Protein AF-A0A3B8IW91-F1 (afdb_monomer_lite)

Foldseek 3Di:
DCPVCLVVVAQEAEAEAEDQPQDQQDDPVNVVVVVVCCVVCVVSNYHYPWYWRDYPNGIDIDVVLQVVVPDDNDPDDPSVVSSVVVVVVVVVVVVVVVVD

Structure (mmCIF, N/CA/C/O backbone):
data_AF-A0A3B8IW91-F1
#
_entry.id   AF-A0A3B8IW91-F1
#
loop_
_atom_site.group_PDB
_atom_site.id
_atom_site.type_symbol
_atom_site.label_atom_id
_atom_site.label_alt_id
_atom_site.label_comp_id
_atom_site.label_asym_id
_atom_site.label_entity_id
_atom_site.label_seq_id
_atom_site.pdbx_PDB_ins_code
_atom_site.Cartn_x
_atom_site.Cartn_y
_atom_site.Cartn_z
_atom_site.occupancy
_atom_site.B_iso_or_equiv
_atom_site.auth_seq_id
_atom_site.auth_comp_id
_atom_site.auth_asym_id
_atom_site.auth_atom_id
_atom_site.pdbx_PDB_model_num
ATOM 1 N N . MET A 1 1 ? -13.683 6.308 -1.704 1.00 85.38 1 MET A N 1
ATOM 2 C CA . MET A 1 1 ? -13.252 4.954 -1.290 1.00 85.38 1 MET A CA 1
ATOM 3 C C . MET A 1 1 ? -14.229 4.307 -0.307 1.00 85.38 1 MET A C 1
ATOM 5 O O . MET A 1 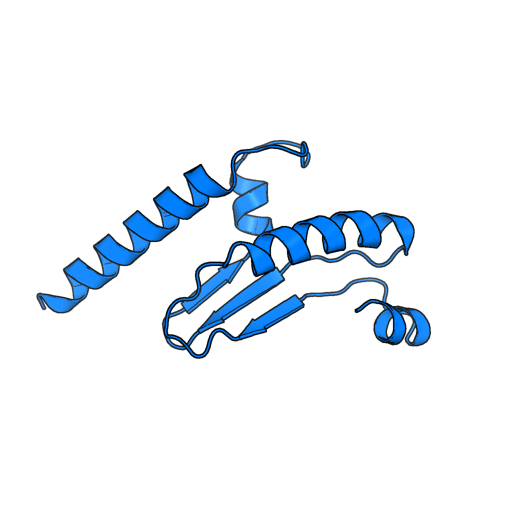1 ? -14.729 3.234 -0.603 1.00 85.38 1 MET A O 1
ATOM 9 N N . PHE A 1 2 ? -14.553 4.951 0.819 1.00 92.38 2 PHE A N 1
ATOM 10 C CA . PHE A 1 2 ? -15.289 4.307 1.920 1.00 92.38 2 PHE A CA 1
ATOM 11 C C . PHE A 1 2 ? -16.812 4.159 1.760 1.00 92.38 2 PHE A C 1
ATOM 13 O O . PHE A 1 2 ? -17.404 3.367 2.481 1.00 92.38 2 PHE A O 1
ATOM 20 N N . HIS A 1 3 ? -17.456 4.850 0.810 1.00 94.19 3 HIS A N 1
ATOM 21 C CA . HIS A 1 3 ? -18.919 4.805 0.658 1.00 94.19 3 HIS A CA 1
ATOM 22 C C . HIS A 1 3 ? -19.473 3.377 0.499 1.00 94.19 3 HIS A C 1
ATOM 24 O O . HIS A 1 3 ? -20.351 2.969 1.253 1.00 94.19 3 HIS A O 1
ATOM 30 N N . VAL A 1 4 ? -18.942 2.601 -0.453 1.00 94.94 4 VAL A N 1
ATOM 31 C CA . VAL A 1 4 ? -19.428 1.235 -0.714 1.00 94.94 4 VAL A CA 1
ATOM 32 C C . VAL A 1 4 ? -19.150 0.292 0.468 1.00 94.94 4 VAL A C 1
ATOM 34 O O . VAL A 1 4 ? -20.101 -0.354 0.907 1.00 94.94 4 VAL A O 1
ATOM 37 N N . PRO A 1 5 ? -17.923 0.220 1.031 1.00 94.00 5 PRO A N 1
ATOM 38 C CA . PRO A 1 5 ? -17.660 -0.556 2.245 1.00 94.00 5 PRO A CA 1
ATOM 39 C C . PRO A 1 5 ? -18.604 -0.214 3.403 1.00 94.00 5 PRO A C 1
ATOM 41 O O . PRO A 1 5 ? -19.148 -1.118 4.030 1.00 94.00 5 PRO A O 1
ATOM 44 N N . MET A 1 6 ? -18.862 1.076 3.634 1.00 93.50 6 MET A N 1
ATOM 45 C CA . MET A 1 6 ? -19.714 1.543 4.728 1.00 93.50 6 MET A CA 1
ATOM 46 C C . MET A 1 6 ? -21.173 1.117 4.541 1.00 93.50 6 MET A C 1
ATOM 48 O O . MET A 1 6 ? -21.767 0.532 5.441 1.00 93.50 6 MET A O 1
ATOM 52 N N . VAL A 1 7 ? -21.736 1.326 3.347 1.00 95.94 7 VAL A N 1
ATOM 53 C CA . VAL A 1 7 ? -23.117 0.918 3.026 1.00 95.94 7 VAL A CA 1
ATOM 54 C C . VAL A 1 7 ? -23.285 -0.606 3.057 1.00 95.94 7 VAL A C 1
ATOM 56 O O . VAL A 1 7 ? -24.373 -1.107 3.326 1.00 95.94 7 VAL A O 1
ATOM 59 N N . ARG A 1 8 ? -22.212 -1.363 2.802 1.00 96.31 8 ARG A N 1
ATOM 60 C CA . ARG A 1 8 ? -22.205 -2.833 2.868 1.00 96.31 8 ARG A CA 1
ATOM 61 C C . ARG A 1 8 ? -21.882 -3.387 4.260 1.00 96.31 8 ARG A C 1
ATOM 63 O O . ARG A 1 8 ? -21.827 -4.604 4.399 1.00 96.31 8 ARG A O 1
ATOM 70 N N . GLY A 1 9 ? -21.674 -2.535 5.267 1.00 94.75 9 GLY A N 1
ATOM 71 C CA . GLY A 1 9 ? -21.352 -2.965 6.630 1.00 94.75 9 GLY A CA 1
ATOM 72 C C . GLY A 1 9 ? -20.002 -3.679 6.745 1.00 94.75 9 GLY A C 1
ATOM 73 O O . GLY A 1 9 ? -19.843 -4.572 7.576 1.00 94.75 9 GLY A O 1
ATOM 74 N N . ALA A 1 10 ? -19.037 -3.340 5.887 1.00 95.69 10 ALA A N 1
ATOM 75 C CA . ALA A 1 10 ? -17.705 -3.923 5.946 1.00 95.69 10 ALA A CA 1
ATOM 76 C C . ALA A 1 10 ? -16.970 -3.444 7.206 1.00 95.69 10 ALA A C 1
ATOM 78 O O . ALA A 1 10 ? -16.857 -2.246 7.442 1.00 95.69 10 ALA A O 1
ATOM 79 N N . SER A 1 11 ? -16.428 -4.381 7.983 1.00 91.88 11 SER A N 1
ATOM 80 C CA . SER A 1 11 ? -15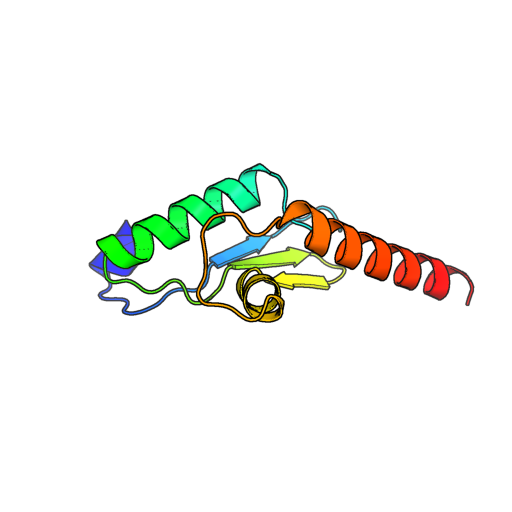.623 -4.069 9.171 1.00 91.88 11 SER A CA 1
ATOM 81 C C . SER A 1 11 ? -14.163 -3.765 8.842 1.00 91.88 11 SER A C 1
ATOM 83 O O . SER A 1 11 ? -13.490 -3.079 9.608 1.00 91.88 11 SER A O 1
ATOM 85 N N . LYS A 1 12 ? -13.656 -4.294 7.721 1.00 93.56 12 LYS A N 1
ATOM 86 C CA . LYS A 1 12 ? -12.266 -4.140 7.283 1.00 93.56 12 LYS A CA 1
ATOM 87 C C . LYS A 1 12 ? -12.153 -4.115 5.759 1.00 93.56 12 LYS A C 1
ATOM 89 O O . LYS A 1 12 ? -13.019 -4.649 5.064 1.00 93.56 12 LYS A O 1
ATOM 94 N N . GLY A 1 13 ? -11.066 -3.547 5.241 1.00 91.94 13 GLY A N 1
ATOM 95 C CA . GLY A 1 13 ? -10.766 -3.493 3.809 1.00 91.94 13 GLY A CA 1
ATOM 96 C C . GLY A 1 13 ? -9.286 -3.695 3.485 1.00 91.94 13 GLY A C 1
ATOM 97 O O . GLY A 1 13 ? -8.416 -3.454 4.315 1.00 91.94 13 GLY A O 1
ATOM 98 N N . ILE A 1 14 ? -9.004 -4.128 2.256 1.00 93.62 14 ILE A N 1
ATOM 99 C CA . ILE A 1 14 ? -7.658 -4.158 1.668 1.00 93.62 14 ILE A CA 1
ATOM 100 C C . ILE A 1 14 ? -7.723 -3.389 0.355 1.00 93.62 14 ILE A C 1
ATOM 102 O O . ILE A 1 14 ? -8.675 -3.546 -0.412 1.00 93.62 14 ILE A O 1
ATOM 106 N N . ILE A 1 15 ? -6.714 -2.566 0.099 1.00 94.50 15 ILE A N 1
ATOM 107 C CA . ILE A 1 15 ? -6.604 -1.794 -1.139 1.00 94.50 15 ILE A CA 1
ATOM 108 C C . ILE A 1 15 ? -5.601 -2.485 -2.046 1.00 94.50 15 ILE A C 1
ATOM 110 O O . ILE A 1 15 ? -4.549 -2.928 -1.591 1.00 94.50 15 ILE A O 1
ATOM 114 N N . ILE A 1 16 ? -5.917 -2.565 -3.334 1.00 95.25 16 ILE A N 1
ATOM 115 C CA . ILE A 1 16 ? -5.017 -3.109 -4.346 1.00 95.25 16 ILE A CA 1
ATOM 116 C C . ILE A 1 16 ? -4.962 -2.120 -5.507 1.00 95.25 16 ILE A C 1
ATOM 118 O O . ILE A 1 16 ? -5.988 -1.822 -6.117 1.00 95.25 16 ILE A O 1
ATOM 122 N N . HIS A 1 17 ? -3.766 -1.632 -5.817 1.00 94.31 17 HIS A N 1
ATOM 123 C CA . HIS A 1 17 ? -3.480 -0.780 -6.960 1.00 94.31 17 HIS A CA 1
ATOM 124 C C . HIS A 1 17 ? -2.591 -1.548 -7.941 1.00 94.31 17 HIS A C 1
ATOM 126 O O . HIS A 1 17 ? -1.505 -2.009 -7.607 1.00 94.31 17 HIS A O 1
ATOM 132 N N . ASN A 1 18 ? -3.058 -1.710 -9.173 1.00 94.69 18 ASN A N 1
ATOM 133 C CA . ASN A 1 18 ? -2.244 -2.254 -10.250 1.00 94.69 18 ASN A CA 1
ATOM 134 C C . ASN A 1 18 ? -1.344 -1.170 -10.864 1.00 94.69 18 ASN A C 1
ATOM 136 O O . ASN A 1 18 ? -1.853 -0.160 -11.343 1.00 94.69 18 ASN A O 1
ATOM 140 N N . HIS A 1 19 ? -0.036 -1.409 -10.911 1.00 93.44 19 HIS A N 1
ATOM 141 C CA . HIS A 1 19 ? 0.904 -0.706 -11.780 1.00 93.44 19 HIS A CA 1
ATOM 142 C C . HIS A 1 19 ? 1.134 -1.575 -13.030 1.00 93.44 19 HIS A C 1
ATOM 144 O O . HIS A 1 19 ? 1.828 -2.591 -12.956 1.00 93.44 19 HIS A O 1
ATOM 150 N N . PRO A 1 20 ? 0.565 -1.204 -14.198 1.00 91.19 20 PRO A N 1
ATOM 151 C CA . PRO A 1 20 ? 0.813 -1.922 -15.450 1.00 91.19 20 PRO A CA 1
ATOM 152 C C . PRO A 1 20 ? 2.254 -1.747 -15.939 1.00 91.19 20 PRO A C 1
ATOM 154 O O . PRO A 1 20 ? 2.788 -2.590 -16.657 1.00 91.19 20 PRO A O 1
ATOM 157 N N . SER A 1 21 ? 2.902 -0.647 -15.544 1.00 78.75 21 SER A N 1
ATOM 158 C CA . SER A 1 21 ? 4.351 -0.530 -15.617 1.00 78.75 21 SER A CA 1
ATOM 159 C C . SER A 1 21 ? 4.940 -1.622 -14.731 1.00 78.75 21 SER A C 1
ATOM 161 O O . SER A 1 21 ? 4.497 -1.822 -13.610 1.00 78.75 21 SER A O 1
ATOM 163 N N . SER A 1 22 ? 5.957 -2.351 -15.187 1.00 80.06 22 SER A N 1
ATOM 164 C CA . SER A 1 22 ? 6.550 -3.451 -14.408 1.00 80.06 22 SER A CA 1
ATOM 165 C C . SER A 1 22 ? 7.315 -3.001 -13.138 1.00 80.06 22 SER A C 1
ATOM 167 O O . SER A 1 22 ? 8.285 -3.640 -12.721 1.00 80.06 22 SER A O 1
ATOM 169 N N . VAL A 1 23 ? 6.952 -1.849 -12.582 1.00 84.50 23 VAL A N 1
ATOM 170 C CA . VAL A 1 23 ? 7.444 -1.216 -11.372 1.00 84.50 23 VAL A CA 1
ATOM 171 C C . VAL A 1 23 ? 6.315 -1.332 -10.359 1.00 84.50 23 VAL A C 1
ATOM 173 O O . VAL A 1 23 ? 5.278 -0.726 -10.544 1.00 84.50 23 VAL A O 1
ATOM 176 N N . PHE A 1 24 ? 6.516 -2.094 -9.290 1.00 86.44 24 PHE A N 1
ATOM 177 C CA . PHE A 1 24 ? 5.538 -2.221 -8.203 1.00 86.44 24 PHE A CA 1
ATOM 178 C C . PHE A 1 24 ? 5.847 -1.289 -7.021 1.00 86.44 24 PHE A C 1
ATOM 180 O O . PHE A 1 24 ? 5.315 -1.473 -5.934 1.00 86.44 24 PHE A O 1
ATOM 187 N N . TYR A 1 25 ? 6.747 -0.318 -7.202 1.00 87.75 25 TYR A N 1
ATOM 188 C CA . TYR A 1 25 ? 7.080 0.653 -6.161 1.00 87.75 25 TYR A CA 1
ATOM 189 C C . TYR A 1 25 ? 6.077 1.806 -6.161 1.00 87.75 25 TYR A C 1
ATOM 191 O O . TYR A 1 25 ? 5.787 2.334 -7.234 1.00 87.75 25 TYR A O 1
ATOM 199 N N . PRO A 1 26 ? 5.604 2.245 -4.983 1.00 89.12 26 PRO A N 1
ATOM 200 C CA . PRO A 1 26 ? 4.639 3.331 -4.887 1.00 89.12 26 PRO A CA 1
ATOM 201 C C . PRO A 1 26 ? 5.180 4.639 -5.450 1.00 89.12 26 PRO A C 1
ATOM 203 O O . PRO A 1 26 ? 6.318 5.032 -5.179 1.00 89.12 26 PRO A O 1
ATOM 206 N N . SER A 1 27 ? 4.323 5.340 -6.185 1.00 90.19 27 SER A N 1
ATOM 207 C CA . SER A 1 27 ? 4.503 6.755 -6.497 1.00 90.19 27 SER A CA 1
ATOM 208 C C . SER A 1 27 ? 4.253 7.626 -5.259 1.00 90.19 27 SER A C 1
ATOM 210 O O . SER A 1 27 ? 3.691 7.169 -4.264 1.00 90.19 27 SER A O 1
ATOM 212 N N . GLU A 1 28 ? 4.617 8.909 -5.318 1.00 86.88 28 GLU A N 1
ATOM 213 C CA . GLU A 1 28 ? 4.262 9.861 -4.252 1.00 86.88 28 GLU A CA 1
ATOM 214 C C . GLU A 1 28 ? 2.742 9.977 -4.062 1.00 86.88 28 GLU A C 1
ATOM 216 O O . GLU A 1 28 ? 2.262 10.071 -2.934 1.00 86.88 28 GLU A O 1
ATOM 221 N N . ASN A 1 29 ? 1.968 9.864 -5.146 1.00 91.44 29 ASN A N 1
ATOM 222 C CA . ASN A 1 29 ? 0.508 9.857 -5.069 1.00 91.44 29 ASN A CA 1
ATOM 223 C C . ASN A 1 29 ? -0.021 8.614 -4.344 1.00 91.44 29 ASN A C 1
ATOM 225 O O . ASN A 1 29 ? -0.960 8.729 -3.560 1.00 91.44 29 ASN A O 1
ATOM 229 N N . ASP A 1 30 ? 0.587 7.442 -4.563 1.00 91.88 30 ASP A N 1
ATOM 230 C CA . ASP A 1 30 ? 0.205 6.215 -3.855 1.00 91.88 30 ASP A CA 1
ATOM 231 C C . ASP A 1 30 ? 0.452 6.345 -2.350 1.00 91.88 30 ASP A C 1
ATOM 233 O O . ASP A 1 30 ? -0.388 5.936 -1.547 1.00 91.88 30 ASP A O 1
ATOM 237 N N . LYS A 1 31 ? 1.581 6.948 -1.956 1.00 87.56 31 LYS A N 1
ATOM 238 C CA . LYS A 1 31 ? 1.923 7.200 -0.547 1.00 87.56 31 LYS A CA 1
ATOM 239 C C . LYS A 1 31 ? 0.931 8.161 0.101 1.00 87.56 31 LYS A C 1
ATOM 241 O O . LYS A 1 31 ? 0.326 7.806 1.110 1.00 87.56 31 LYS A O 1
ATOM 246 N N . ALA A 1 32 ? 0.698 9.318 -0.520 1.00 88.12 32 ALA A N 1
ATOM 247 C CA . ALA A 1 32 ? -0.234 10.325 -0.013 1.00 88.12 32 ALA A CA 1
ATOM 248 C C . ALA A 1 32 ? -1.667 9.778 0.094 1.00 88.12 32 ALA A C 1
ATOM 250 O O . ALA A 1 32 ? -2.370 10.024 1.075 1.00 88.12 32 ALA A O 1
ATOM 251 N N . PHE A 1 33 ? -2.097 8.984 -0.892 1.00 91.81 33 PHE A N 1
ATOM 252 C CA . PHE A 1 33 ? -3.382 8.294 -0.847 1.00 91.81 33 PHE A CA 1
ATOM 253 C C . PHE A 1 33 ? -3.461 7.313 0.328 1.00 91.81 33 PHE A C 1
ATOM 255 O O . PHE A 1 33 ? -4.465 7.288 1.040 1.00 91.81 33 PHE A O 1
ATOM 262 N N . THR A 1 34 ? -2.407 6.525 0.547 1.00 89.88 34 THR A N 1
ATOM 263 C CA . THR A 1 34 ? -2.338 5.538 1.634 1.00 89.88 34 THR A CA 1
ATOM 264 C C . THR A 1 34 ? -2.375 6.202 3.006 1.00 89.88 34 THR A C 1
ATOM 266 O O . THR A 1 34 ? -3.148 5.776 3.859 1.00 89.88 34 THR A O 1
ATOM 269 N N . GLU A 1 35 ? -1.596 7.267 3.204 1.00 86.19 35 GLU A N 1
ATOM 270 C CA . GLU A 1 35 ? -1.595 8.064 4.437 1.00 86.19 35 GLU A CA 1
ATOM 271 C C . GLU A 1 35 ? -2.984 8.617 4.741 1.00 86.19 35 GLU A C 1
ATOM 273 O O . GLU A 1 35 ? -3.544 8.319 5.793 1.00 86.19 35 GLU A O 1
ATOM 278 N N . ASN A 1 36 ? -3.585 9.340 3.793 1.00 88.06 36 ASN A N 1
ATOM 279 C CA . ASN A 1 36 ? -4.922 9.904 3.971 1.00 88.06 36 ASN A CA 1
ATOM 280 C C . ASN A 1 36 ? -5.964 8.811 4.267 1.00 88.06 36 ASN A C 1
ATOM 282 O O . ASN A 1 36 ? -6.873 8.985 5.074 1.00 88.06 36 ASN A O 1
ATOM 286 N N . THR A 1 37 ? -5.813 7.646 3.644 1.00 89.44 37 THR A N 1
ATOM 287 C CA . THR A 1 37 ? -6.717 6.520 3.855 1.00 89.44 37 THR A CA 1
ATOM 288 C C . THR A 1 37 ? -6.604 5.932 5.263 1.00 89.44 37 THR A C 1
ATOM 290 O O . THR A 1 37 ? -7.634 5.734 5.903 1.00 89.44 37 THR A O 1
ATOM 293 N N . PHE A 1 38 ? -5.389 5.712 5.775 1.00 85.12 38 PHE A N 1
ATOM 294 C CA . PHE A 1 38 ? -5.166 5.260 7.157 1.00 85.12 38 PHE A CA 1
ATOM 295 C C . PHE A 1 38 ? -5.526 6.314 8.214 1.00 85.12 38 PHE A C 1
ATOM 297 O O . PHE A 1 38 ? -5.670 5.995 9.389 1.00 85.12 38 PHE A O 1
ATOM 304 N N . GLU A 1 39 ? -5.650 7.586 7.842 1.00 83.88 39 GLU A N 1
ATOM 305 C CA . GLU A 1 39 ? -6.181 8.605 8.752 1.00 83.88 39 GLU A CA 1
ATOM 306 C C . GLU A 1 39 ? -7.710 8.566 8.823 1.00 83.88 39 GLU A C 1
ATOM 308 O O . GLU A 1 39 ? -8.297 8.760 9.889 1.00 83.88 39 GLU A O 1
ATOM 313 N N . GLN A 1 40 ? -8.358 8.293 7.692 1.00 86.38 40 GLN A N 1
ATOM 314 C CA . GLN A 1 40 ? -9.814 8.229 7.584 1.00 86.38 40 GLN A CA 1
ATOM 315 C C . GLN A 1 40 ? -10.400 6.918 8.118 1.00 86.38 40 GLN A C 1
ATOM 317 O O . GLN A 1 40 ? -11.531 6.918 8.604 1.00 86.38 40 GLN A O 1
ATOM 322 N N . ASP A 1 41 ? -9.657 5.813 8.046 1.00 84.44 41 ASP A N 1
ATOM 323 C CA . ASP A 1 41 ? -10.137 4.479 8.419 1.00 84.44 41 ASP A CA 1
ATOM 324 C C . ASP A 1 41 ? -10.617 4.415 9.887 1.00 84.44 41 ASP A C 1
ATOM 326 O O . ASP A 1 41 ? -11.722 3.938 10.164 1.00 84.44 41 ASP A O 1
ATOM 330 N N . ARG A 1 42 ? -9.871 5.049 10.805 1.00 77.88 42 ARG A N 1
ATOM 331 C CA . ARG A 1 42 ? -10.200 5.195 12.231 1.00 77.88 42 ARG A CA 1
ATOM 332 C C . ARG A 1 42 ? -11.437 6.043 12.469 1.00 77.88 42 ARG A C 1
ATOM 334 O O . ARG A 1 42 ? -12.210 5.749 13.375 1.00 77.88 42 ARG A O 1
ATOM 341 N N . LEU A 1 43 ? -11.609 7.107 11.685 1.00 85.69 43 LEU A N 1
ATOM 342 C CA . LEU A 1 43 ? -12.757 8.007 11.809 1.00 85.69 43 LEU A CA 1
ATOM 343 C C . LEU A 1 43 ? -14.047 7.329 11.344 1.00 85.69 43 LEU A C 1
ATOM 345 O O . LEU A 1 43 ? -15.111 7.584 11.899 1.00 85.69 43 LEU A O 1
ATOM 349 N N . LEU A 1 44 ? -13.948 6.475 10.326 1.00 88.62 44 LEU A N 1
ATOM 350 C CA . LEU A 1 44 ? -15.093 5.819 9.698 1.00 88.62 44 LEU A CA 1
ATOM 351 C C . LEU A 1 44 ? -15.397 4.434 10.287 1.00 88.62 44 LEU A C 1
ATOM 353 O O . LEU A 1 44 ? -16.435 3.860 9.963 1.00 88.62 44 LEU A O 1
ATOM 357 N N . GLY A 1 45 ? -14.524 3.901 11.148 1.00 87.56 45 GLY A N 1
ATOM 358 C CA . GLY A 1 45 ? -14.705 2.600 11.797 1.00 87.56 45 GLY A CA 1
ATOM 359 C C . GLY A 1 45 ? -14.544 1.405 10.851 1.00 87.56 45 GLY A C 1
ATOM 360 O O . GLY A 1 45 ? -15.108 0.345 11.112 1.00 87.56 45 GLY A O 1
ATOM 361 N N . ILE A 1 46 ? -13.806 1.575 9.749 1.00 91.81 46 ILE A N 1
ATOM 362 C CA . ILE A 1 46 ? -13.530 0.520 8.766 1.00 91.81 46 ILE A CA 1
ATOM 363 C C . ILE A 1 46 ? -12.020 0.352 8.681 1.00 91.81 46 ILE A C 1
ATOM 365 O O . ILE A 1 46 ? -11.384 1.122 7.974 1.00 91.81 46 ILE A O 1
ATOM 369 N N . ASP A 1 47 ? -11.450 -0.654 9.348 1.00 89.88 47 ASP A N 1
ATOM 370 C CA . ASP A 1 47 ? -9.992 -0.835 9.389 1.00 89.88 47 ASP A CA 1
ATOM 371 C C . ASP A 1 47 ? -9.436 -1.163 7.995 1.00 89.88 47 ASP A C 1
ATOM 373 O O . ASP A 1 47 ? -9.769 -2.206 7.413 1.00 89.88 47 ASP A O 1
ATOM 377 N N . VAL A 1 48 ? -8.524 -0.344 7.472 1.00 89.75 48 VAL A N 1
ATOM 378 C CA . VAL A 1 48 ? -7.772 -0.716 6.270 1.00 89.75 48 VAL A CA 1
ATOM 379 C C . VAL A 1 48 ? -6.568 -1.547 6.706 1.00 89.75 48 VAL A C 1
ATOM 381 O O . VAL A 1 48 ? -5.658 -1.067 7.373 1.00 89.75 48 VAL A O 1
ATOM 384 N N . ILE A 1 49 ? -6.575 -2.833 6.355 1.00 89.75 49 ILE A N 1
ATOM 385 C CA . ILE A 1 49 ? -5.589 -3.806 6.848 1.00 89.75 49 ILE A CA 1
ATOM 386 C C . ILE A 1 49 ? -4.251 -3.661 6.123 1.00 89.75 49 ILE A C 1
ATOM 388 O O . ILE A 1 49 ? -3.206 -3.843 6.741 1.00 89.75 49 ILE A O 1
ATOM 392 N N . ASP A 1 50 ? -4.281 -3.390 4.817 1.00 90.19 50 ASP A N 1
ATOM 393 C CA . ASP A 1 50 ? -3.090 -3.165 4.002 1.00 90.19 50 ASP A CA 1
ATOM 394 C C . ASP A 1 50 ? -3.454 -2.466 2.682 1.00 90.19 50 ASP A C 1
ATOM 396 O O . ASP A 1 50 ? -4.615 -2.459 2.251 1.00 90.19 50 ASP A O 1
ATOM 400 N N . HIS A 1 51 ? -2.436 -1.933 2.016 1.00 91.38 51 HIS A N 1
ATOM 401 C CA . HIS A 1 51 ? -2.497 -1.478 0.637 1.00 91.38 51 HIS A CA 1
ATOM 402 C C . HIS A 1 51 ? -1.390 -2.181 -0.156 1.00 91.38 51 HIS A C 1
ATOM 404 O O . HIS A 1 51 ? -0.211 -2.119 0.193 1.00 91.38 51 HIS A O 1
ATOM 410 N N . PHE A 1 52 ? -1.779 -2.877 -1.220 1.00 92.81 52 PHE A N 1
ATOM 411 C CA . PHE A 1 52 ? -0.884 -3.551 -2.146 1.00 92.81 52 PHE A CA 1
ATOM 412 C C . PHE A 1 52 ? -0.747 -2.765 -3.440 1.00 92.81 52 PHE A C 1
ATOM 414 O O . PHE A 1 52 ? -1.748 -2.375 -4.037 1.00 92.81 52 PHE A O 1
ATOM 421 N N . ILE A 1 53 ? 0.483 -2.633 -3.922 1.00 93.69 53 ILE A N 1
ATOM 422 C CA . ILE A 1 53 ? 0.768 -2.270 -5.306 1.00 93.69 53 ILE A CA 1
ATOM 423 C C . ILE A 1 53 ? 1.254 -3.520 -6.011 1.00 93.69 53 ILE A C 1
ATOM 425 O O . ILE A 1 53 ? 2.235 -4.123 -5.587 1.00 93.69 53 ILE A O 1
ATOM 429 N N . ILE A 1 54 ? 0.566 -3.928 -7.068 1.00 94.56 54 ILE A N 1
ATOM 430 C CA . ILE A 1 54 ? 0.876 -5.146 -7.817 1.00 94.56 54 ILE A CA 1
ATOM 431 C C . ILE A 1 54 ? 1.339 -4.795 -9.227 1.00 94.56 54 ILE A C 1
ATOM 433 O O . ILE A 1 54 ? 0.857 -3.840 -9.824 1.00 94.56 54 ILE A O 1
ATOM 437 N N . SER A 1 55 ? 2.262 -5.582 -9.764 1.00 93.25 55 SER A N 1
ATOM 438 C CA . SER A 1 55 ? 2.684 -5.546 -11.164 1.00 93.25 55 SER A CA 1
ATOM 439 C C . SER A 1 55 ? 3.043 -6.962 -11.618 1.00 93.25 55 SER A C 1
ATOM 441 O O . SER A 1 55 ? 3.185 -7.873 -10.802 1.00 93.25 55 SER A O 1
ATOM 443 N N . GLU A 1 56 ? 3.299 -7.142 -12.911 1.00 91.56 56 GLU A N 1
ATOM 444 C CA . GLU A 1 56 ? 3.781 -8.415 -13.467 1.00 91.56 56 GLU A CA 1
ATOM 445 C C . GLU A 1 56 ? 5.054 -8.942 -12.773 1.00 91.56 56 GLU A C 1
ATOM 447 O O . GLU A 1 56 ? 5.257 -10.147 -12.657 1.00 91.56 56 GLU A O 1
ATOM 452 N N . LYS A 1 57 ? 5.922 -8.049 -12.280 1.00 86.56 57 LYS A N 1
ATOM 453 C CA . LYS A 1 57 ? 7.221 -8.433 -11.703 1.00 86.56 57 LYS A CA 1
ATOM 454 C C . LYS A 1 57 ? 7.208 -8.633 -10.188 1.00 86.56 57 LYS A C 1
ATOM 456 O O . LYS A 1 57 ? 8.255 -8.923 -9.607 1.00 86.56 57 LYS A O 1
ATOM 461 N N . GLY A 1 58 ? 6.060 -8.454 -9.543 1.00 88.44 58 GLY 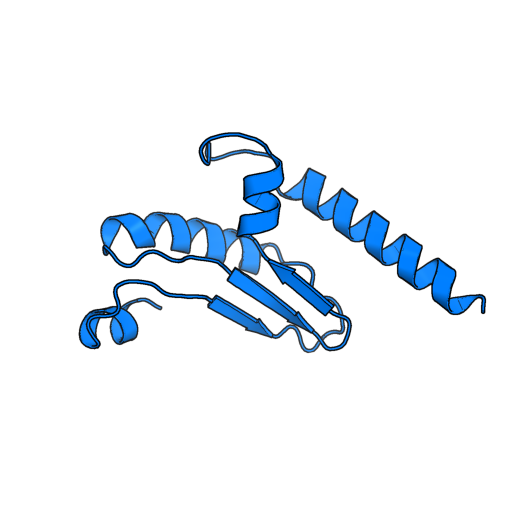A N 1
ATOM 462 C CA . GLY A 1 58 ? 5.925 -8.587 -8.098 1.00 88.44 58 GLY A CA 1
ATOM 463 C C . GLY A 1 58 ? 4.994 -7.547 -7.499 1.00 88.44 58 GLY A C 1
ATOM 464 O O . GLY A 1 58 ? 4.236 -6.885 -8.207 1.00 88.44 58 GLY A O 1
ATOM 465 N N . TYR A 1 59 ? 5.067 -7.406 -6.180 1.00 90.75 59 TYR A N 1
ATOM 466 C CA . TYR A 1 59 ? 4.193 -6.530 -5.417 1.00 90.75 59 TYR A CA 1
ATOM 467 C C . TYR A 1 59 ? 4.948 -5.793 -4.309 1.00 90.75 59 TYR A C 1
ATOM 469 O O . TYR A 1 59 ? 5.992 -6.242 -3.833 1.00 90.75 59 TYR A O 1
ATOM 477 N N . PHE A 1 60 ? 4.380 -4.672 -3.885 1.00 88.19 60 PHE A N 1
ATOM 478 C CA . PHE A 1 60 ? 4.731 -3.935 -2.682 1.00 88.19 60 PHE A CA 1
ATOM 479 C C . PHE A 1 60 ? 3.525 -3.924 -1.750 1.00 88.19 60 PHE A C 1
ATOM 481 O O . PHE A 1 60 ? 2.396 -3.797 -2.218 1.00 88.19 60 PHE A O 1
ATOM 488 N N . ASN A 1 61 ? 3.743 -4.039 -0.443 1.00 87.75 61 ASN A N 1
ATOM 489 C CA . ASN A 1 61 ? 2.677 -3.877 0.536 1.00 87.75 61 ASN A CA 1
ATOM 490 C C . ASN A 1 61 ? 3.092 -2.904 1.638 1.00 87.75 61 ASN A C 1
ATOM 492 O O . ASN A 1 61 ? 4.219 -2.946 2.143 1.00 87.75 61 ASN A O 1
ATOM 496 N N . PHE A 1 62 ? 2.186 -1.989 1.966 1.00 86.00 62 PHE A N 1
ATOM 497 C CA . PHE A 1 62 ? 2.486 -0.835 2.800 1.00 86.00 62 PHE A CA 1
ATOM 498 C C . PHE A 1 62 ? 2.645 -1.216 4.277 1.00 86.00 62 PHE A C 1
ATOM 500 O O . PHE A 1 62 ? 3.583 -0.749 4.924 1.00 86.00 62 PHE A O 1
ATOM 507 N N . VAL A 1 63 ? 1.803 -2.102 4.817 1.00 75.75 63 VAL A N 1
ATOM 508 C CA . VAL A 1 63 ? 1.792 -2.410 6.258 1.00 75.75 63 VAL A CA 1
ATOM 509 C C . VAL A 1 63 ? 2.956 -3.288 6.701 1.00 75.75 63 VAL A C 1
ATOM 511 O O . VAL A 1 63 ? 3.484 -3.046 7.785 1.00 75.75 63 VAL A O 1
ATOM 514 N N . ASN A 1 64 ? 3.428 -4.253 5.900 1.00 64.38 64 ASN A N 1
ATOM 515 C CA . ASN A 1 64 ? 4.658 -4.976 6.270 1.00 64.38 64 ASN A CA 1
ATOM 516 C C . ASN A 1 64 ? 5.851 -4.027 6.337 1.00 64.38 64 ASN A C 1
ATOM 518 O O . ASN A 1 64 ? 6.642 -4.117 7.271 1.00 64.38 64 ASN A O 1
ATOM 522 N N . ASN A 1 65 ? 5.939 -3.089 5.397 1.00 55.06 65 ASN A N 1
ATOM 523 C CA . ASN A 1 65 ? 7.000 -2.093 5.396 1.00 55.06 65 ASN A CA 1
ATOM 524 C C . ASN A 1 65 ? 6.885 -1.122 6.582 1.00 55.06 65 ASN A C 1
ATOM 526 O O . ASN A 1 65 ? 7.896 -0.800 7.188 1.00 55.06 65 ASN A O 1
ATOM 530 N N . ILE A 1 66 ? 5.669 -0.754 7.007 1.00 57.97 66 ILE A N 1
ATOM 531 C CA . ILE A 1 66 ? 5.446 0.024 8.242 1.00 57.97 66 ILE A CA 1
ATOM 532 C C . ILE A 1 66 ? 5.771 -0.797 9.506 1.00 57.97 66 ILE A C 1
ATOM 534 O O . ILE A 1 66 ? 6.256 -0.257 10.491 1.00 57.97 66 ILE A O 1
ATOM 538 N N . ARG A 1 67 ? 5.508 -2.109 9.534 1.00 42.03 67 ARG A N 1
ATOM 539 C CA . ARG A 1 67 ? 5.743 -2.949 10.726 1.00 42.03 67 ARG A CA 1
ATOM 540 C C . ARG A 1 67 ? 7.210 -3.321 10.933 1.00 42.03 67 ARG A C 1
ATOM 542 O O . ARG A 1 67 ? 7.604 -3.594 12.067 1.00 42.03 67 ARG A O 1
ATOM 549 N N . MET A 1 68 ? 8.029 -3.296 9.883 1.00 41.81 68 MET A N 1
ATOM 550 C CA . MET A 1 68 ? 9.474 -3.525 9.994 1.00 41.81 68 MET A CA 1
ATOM 551 C C . MET A 1 68 ? 10.210 -2.418 10.772 1.00 41.81 68 MET A C 1
ATOM 553 O O . MET A 1 68 ? 11.339 -2.650 11.201 1.00 41.81 68 MET A O 1
ATOM 557 N N . THR A 1 69 ? 9.567 -1.274 11.051 1.00 45.47 69 THR A N 1
ATOM 558 C CA . THR A 1 69 ? 10.143 -0.167 11.837 1.00 45.47 69 THR A CA 1
ATOM 559 C C . THR A 1 69 ? 9.920 -0.260 13.352 1.00 45.47 69 THR A C 1
ATOM 561 O O . THR A 1 69 ? 10.307 0.655 14.074 1.00 45.47 69 THR A O 1
ATOM 564 N N . GLY A 1 70 ? 9.315 -1.338 13.870 1.00 33.47 70 GLY A N 1
ATOM 565 C CA . GLY A 1 70 ? 9.356 -1.665 15.304 1.00 33.47 70 GLY A CA 1
ATOM 566 C C . GLY A 1 70 ? 8.689 -0.672 16.271 1.00 33.47 70 GLY A C 1
ATOM 567 O O . GLY A 1 70 ? 9.100 -0.592 17.425 1.00 33.47 70 GLY A O 1
ATOM 568 N N . GLY A 1 71 ? 7.657 0.063 15.854 1.00 33.62 71 GLY A N 1
ATOM 569 C CA . GLY A 1 71 ? 6.893 0.942 16.745 1.00 33.62 71 GLY A CA 1
ATOM 570 C C . GLY A 1 71 ? 5.433 1.064 16.324 1.00 33.62 71 GLY A C 1
ATOM 571 O O . GLY A 1 71 ? 5.095 0.816 15.167 1.00 33.62 71 GLY A O 1
ATOM 572 N N . THR A 1 72 ? 4.558 1.466 17.255 1.00 38.84 72 THR A N 1
ATOM 573 C CA . THR A 1 72 ? 3.257 2.085 16.926 1.00 38.84 72 THR A CA 1
ATOM 574 C C . THR A 1 72 ? 3.442 3.028 15.738 1.00 38.84 72 THR A C 1
ATOM 576 O O . THR A 1 72 ? 4.476 3.697 15.722 1.00 38.84 72 THR A O 1
ATOM 579 N N . PRO A 1 73 ? 2.501 3.110 14.775 1.00 46.34 73 PRO A N 1
ATOM 580 C CA . PRO A 1 73 ? 2.651 3.958 13.598 1.00 46.34 73 PRO A CA 1
ATOM 581 C C . PRO A 1 73 ? 2.720 5.423 14.041 1.00 46.34 73 PRO A C 1
ATOM 583 O O . PRO A 1 73 ? 1.715 6.121 14.151 1.00 46.34 73 PRO A O 1
ATOM 586 N N . LEU A 1 74 ? 3.925 5.872 14.379 1.00 40.34 74 LEU A N 1
ATOM 587 C CA . LEU A 1 74 ? 4.254 7.261 14.568 1.00 40.34 74 LEU A CA 1
ATOM 588 C C . LEU A 1 74 ? 4.327 7.823 13.156 1.00 40.34 74 LEU A C 1
ATOM 590 O O . LEU A 1 74 ? 5.219 7.480 12.378 1.00 40.34 74 LEU A O 1
ATOM 594 N N . ARG A 1 75 ? 3.330 8.653 12.837 1.00 44.22 75 ARG A N 1
ATOM 595 C CA . ARG A 1 75 ? 3.376 9.636 11.754 1.00 44.22 75 ARG A CA 1
ATOM 596 C C . ARG A 1 75 ? 4.812 10.169 11.632 1.00 44.22 75 ARG A C 1
ATOM 598 O O . ARG A 1 75 ? 5.313 10.765 12.582 1.00 44.22 75 ARG A O 1
ATOM 605 N N . GLY A 1 76 ? 5.468 9.929 10.496 1.00 42.03 76 GLY A N 1
ATOM 606 C CA . GLY A 1 76 ? 6.778 10.518 10.192 1.00 42.03 76 GLY A CA 1
ATOM 607 C C . GLY A 1 76 ? 7.998 9.587 10.187 1.00 42.03 76 GLY A C 1
ATOM 608 O O . GLY A 1 76 ? 9.114 10.086 10.057 1.00 42.03 76 GLY A O 1
ATOM 609 N N . LEU A 1 77 ? 7.847 8.261 10.269 1.00 45.97 77 LEU A N 1
ATOM 610 C CA . LEU A 1 77 ? 8.945 7.364 9.880 1.00 45.97 77 LEU A CA 1
ATOM 611 C C . LEU A 1 77 ? 9.190 7.470 8.366 1.00 45.97 77 LEU A C 1
ATOM 613 O O . LEU A 1 77 ? 8.262 7.413 7.566 1.00 45.97 77 LEU A O 1
ATOM 617 N N . ASN A 1 78 ? 10.452 7.694 7.994 1.00 55.09 78 ASN A N 1
ATOM 618 C CA . ASN A 1 78 ? 10.898 8.069 6.652 1.00 55.09 78 ASN A CA 1
ATOM 619 C C . ASN A 1 78 ? 10.684 6.927 5.640 1.00 55.09 78 ASN A C 1
ATOM 621 O O . ASN A 1 78 ? 11.617 6.189 5.313 1.00 55.09 78 ASN A O 1
ATOM 625 N N . TRP A 1 79 ? 9.449 6.806 5.140 1.00 57.12 79 TRP A N 1
ATOM 626 C CA . TRP A 1 79 ? 9.029 5.833 4.127 1.00 57.12 79 TRP A CA 1
ATOM 627 C C . TRP A 1 79 ? 9.974 5.828 2.934 1.00 57.12 79 TRP A C 1
ATOM 629 O O . TRP A 1 79 ? 10.331 4.773 2.414 1.00 57.12 79 TRP A O 1
ATOM 639 N N . SER A 1 80 ? 10.432 7.019 2.548 1.00 61.56 80 SER A N 1
ATOM 640 C CA . SER A 1 80 ? 11.352 7.210 1.440 1.00 61.56 80 SER A CA 1
ATOM 641 C C . SER A 1 80 ? 12.639 6.421 1.646 1.00 61.56 80 SER A C 1
ATOM 643 O O . SER A 1 80 ? 13.037 5.707 0.738 1.00 61.56 80 SER A O 1
ATOM 645 N N . TYR A 1 81 ? 13.254 6.440 2.833 1.00 65.88 81 TYR A N 1
ATOM 646 C CA . TYR A 1 81 ? 14.516 5.730 3.067 1.00 65.88 81 TYR A CA 1
ATOM 647 C C . TYR A 1 81 ? 14.391 4.206 2.938 1.00 65.88 81 TYR A C 1
ATOM 649 O O . TYR A 1 81 ? 15.199 3.566 2.257 1.00 65.88 81 TYR A O 1
ATOM 657 N N . GLU A 1 82 ? 13.400 3.603 3.592 1.00 67.06 82 GLU A N 1
ATOM 658 C CA . GLU A 1 82 ? 13.232 2.146 3.569 1.00 67.06 82 GLU A CA 1
ATOM 659 C C . GLU A 1 82 ? 12.765 1.649 2.207 1.00 67.06 82 GLU A C 1
ATOM 661 O O . GLU A 1 82 ? 13.319 0.673 1.695 1.00 67.06 82 GLU A O 1
ATOM 666 N N . MET A 1 83 ? 11.858 2.383 1.559 1.00 70.81 83 MET A N 1
ATOM 667 C CA . MET A 1 83 ? 11.453 2.089 0.188 1.00 70.81 83 MET A CA 1
ATOM 668 C C . MET A 1 83 ? 12.624 2.225 -0.788 1.00 70.81 83 MET A C 1
ATOM 670 O O . MET A 1 83 ? 12.796 1.357 -1.644 1.00 70.81 83 MET A O 1
ATOM 674 N N . GLU A 1 84 ? 13.491 3.236 -0.645 1.00 74.88 84 GLU A N 1
ATOM 675 C CA . GLU A 1 84 ? 14.700 3.368 -1.472 1.00 74.88 84 GLU A CA 1
ATOM 676 C C . GLU A 1 84 ? 15.630 2.160 -1.283 1.00 74.88 84 GLU A C 1
ATOM 678 O O . GLU A 1 84 ? 16.251 1.676 -2.235 1.00 74.88 84 GLU A O 1
ATOM 683 N N . ARG A 1 85 ? 15.738 1.641 -0.052 1.00 74.50 85 ARG A N 1
ATOM 684 C CA . ARG A 1 85 ? 16.531 0.440 0.246 1.00 74.50 85 ARG A CA 1
ATOM 685 C C . ARG A 1 85 ? 15.924 -0.810 -0.372 1.00 74.50 85 ARG A C 1
ATOM 687 O O . ARG A 1 85 ? 16.670 -1.600 -0.956 1.00 74.50 85 ARG A O 1
ATOM 694 N N . GLU A 1 86 ? 14.617 -1.011 -0.253 1.00 75.38 86 GLU A N 1
ATOM 695 C CA . GLU A 1 86 ? 13.928 -2.142 -0.877 1.00 75.38 86 GLU A CA 1
ATOM 696 C C . GLU A 1 86 ? 14.024 -2.089 -2.400 1.00 75.38 86 GLU A C 1
ATOM 698 O O . GLU A 1 86 ? 14.365 -3.097 -3.026 1.00 75.38 86 GLU A O 1
ATOM 703 N N . LYS A 1 87 ? 13.835 -0.902 -2.986 1.00 78.94 87 LYS A N 1
ATOM 704 C CA . LYS A 1 87 ? 14.022 -0.635 -4.415 1.00 78.94 87 LYS A CA 1
ATOM 705 C C . LYS A 1 87 ? 15.419 -1.005 -4.876 1.00 78.94 87 LYS A C 1
ATOM 707 O O . LYS A 1 87 ? 15.569 -1.839 -5.768 1.00 78.94 87 LYS A O 1
ATOM 712 N N . LYS A 1 88 ? 16.455 -0.511 -4.195 1.00 82.38 88 LYS A N 1
ATOM 713 C CA . LYS A 1 88 ? 17.850 -0.876 -4.491 1.00 82.38 88 LYS A CA 1
ATOM 714 C C . LYS A 1 88 ? 18.103 -2.381 -4.354 1.00 82.38 88 LYS A C 1
ATOM 716 O O . LYS A 1 88 ? 18.822 -2.960 -5.171 1.00 82.38 88 LYS A O 1
ATOM 721 N N . ARG A 1 89 ? 17.529 -3.045 -3.342 1.00 80.75 89 ARG A N 1
ATOM 722 C CA . ARG A 1 89 ? 17.653 -4.505 -3.150 1.00 80.75 89 ARG A CA 1
ATOM 723 C C . ARG A 1 89 ? 17.011 -5.282 -4.296 1.00 80.75 89 ARG A C 1
ATOM 725 O O . ARG A 1 89 ? 17.605 -6.245 -4.780 1.00 80.75 89 ARG A O 1
ATOM 732 N N . TYR A 1 90 ? 15.823 -4.887 -4.733 1.00 79.44 90 TYR A N 1
ATOM 733 C CA . TYR A 1 90 ? 15.152 -5.503 -5.872 1.00 79.44 90 TYR A CA 1
ATOM 734 C C . TYR A 1 90 ? 15.897 -5.252 -7.183 1.00 79.44 90 TYR A C 1
ATOM 736 O O . TYR A 1 90 ? 16.215 -6.211 -7.880 1.00 79.44 90 TYR A O 1
ATOM 744 N N . GLU A 1 91 ? 16.287 -4.010 -7.474 1.00 83.31 91 GLU A N 1
ATOM 745 C CA . GLU A 1 91 ? 17.084 -3.678 -8.660 1.00 83.31 91 GLU A CA 1
ATOM 746 C C . GLU A 1 91 ? 18.387 -4.491 -8.711 1.00 83.31 91 GLU A C 1
ATOM 748 O O . GLU A 1 91 ? 18.770 -4.995 -9.768 1.00 83.31 91 GLU A O 1
ATOM 753 N N . LYS A 1 92 ? 19.050 -4.695 -7.562 1.00 84.06 92 LYS A N 1
ATOM 754 C CA . LYS A 1 92 ? 20.239 -5.553 -7.455 1.00 84.06 92 LYS A CA 1
ATOM 755 C C . LYS A 1 92 ? 19.932 -7.026 -7.752 1.00 84.06 92 LYS A C 1
ATOM 757 O O . LYS A 1 92 ? 20.746 -7.673 -8.409 1.00 84.06 92 LYS A O 1
ATOM 762 N N . ARG A 1 93 ? 18.791 -7.559 -7.295 1.00 81.62 93 ARG A N 1
ATOM 763 C CA . ARG A 1 93 ? 18.341 -8.930 -7.614 1.00 81.62 93 ARG A CA 1
ATOM 764 C C . ARG A 1 93 ? 18.061 -9.089 -9.108 1.00 81.62 93 ARG A C 1
ATOM 766 O O . ARG A 1 93 ? 18.604 -9.998 -9.725 1.00 81.62 93 ARG A O 1
ATOM 773 N N . VAL A 1 94 ? 17.328 -8.151 -9.707 1.00 78.69 94 VAL A N 1
ATOM 774 C CA . VAL A 1 94 ? 17.034 -8.144 -11.151 1.00 78.69 94 VAL A CA 1
ATOM 775 C C . VAL A 1 94 ? 18.317 -8.054 -11.983 1.00 78.69 94 VAL A C 1
ATOM 777 O O . VAL A 1 94 ? 18.469 -8.771 -12.965 1.00 78.69 94 VAL A O 1
ATOM 780 N N . ARG A 1 95 ? 19.284 -7.214 -11.584 1.00 78.31 95 ARG A N 1
ATOM 781 C CA . ARG A 1 95 ? 20.592 -7.114 -12.262 1.00 78.31 95 ARG A CA 1
ATOM 782 C C . ARG A 1 95 ? 21.443 -8.382 -12.151 1.00 78.31 95 ARG A C 1
ATOM 784 O O . ARG A 1 95 ? 22.315 -8.573 -12.994 1.00 78.31 95 ARG A O 1
ATOM 791 N N . ARG A 1 96 ? 21.247 -9.198 -11.110 1.00 77.44 96 ARG A N 1
ATOM 792 C CA . ARG A 1 96 ? 21.930 -10.490 -10.942 1.00 77.44 96 ARG A CA 1
ATOM 793 C C . ARG A 1 96 ? 21.303 -11.571 -11.822 1.00 77.44 96 ARG A C 1
ATOM 795 O O . ARG A 1 96 ? 22.041 -12.214 -12.548 1.00 77.44 96 ARG A O 1
ATOM 802 N N . GLY A 1 97 ? 19.974 -11.673 -11.845 1.00 68.75 97 GLY A N 1
ATOM 803 C CA . GLY A 1 97 ? 19.258 -12.668 -12.656 1.00 68.75 97 GLY A CA 1
ATOM 804 C C . GLY A 1 97 ? 19.293 -12.441 -14.174 1.00 68.75 97 GLY A C 1
ATOM 805 O O . GLY A 1 97 ? 18.836 -13.292 -14.913 1.00 68.75 97 GLY A O 1
ATOM 806 N N . LYS A 1 98 ? 19.819 -11.306 -14.662 1.00 60.91 98 LYS A N 1
ATOM 807 C CA . LYS A 1 98 ? 20.066 -11.061 -16.099 1.00 60.91 98 LYS A CA 1
ATOM 808 C C . LYS A 1 98 ? 21.445 -11.539 -16.591 1.00 60.91 98 LYS A C 1
ATOM 810 O O . LYS A 1 98 ? 21.761 -11.319 -17.756 1.00 60.91 98 LYS A O 1
ATOM 815 N N . ARG A 1 99 ? 22.307 -12.058 -15.705 1.00 54.31 99 ARG A N 1
ATOM 816 C CA . ARG A 1 99 ? 23.674 -12.519 -16.038 1.00 54.31 99 ARG A CA 1
ATOM 817 C C . ARG A 1 99 ? 23.802 -14.044 -16.129 1.00 54.31 99 ARG A C 1
ATOM 819 O O . ARG A 1 99 ? 24.907 -14.518 -16.371 1.00 54.31 99 ARG A O 1
ATOM 826 N N . GLU A 1 100 ? 22.711 -14.759 -15.895 1.00 45.09 100 GLU A N 1
ATOM 827 C CA . GLU A 1 100 ? 22.564 -16.212 -16.040 1.00 45.09 100 GLU A CA 1
ATOM 828 C C . GLU A 1 100 ? 21.680 -16.479 -17.260 1.00 45.09 100 GLU A C 1
ATOM 830 O O . GLU A 1 100 ? 21.978 -17.448 -17.988 1.00 45.09 100 GLU A O 1
#

Radius of gyration: 15.41 Å; chains: 1; bounding box: 47×27×33 Å

Secondary structure (DSSP, 8-state):
--HHHHHTT-SEEEEEEE-SSS--SPPHHHHHHHHHHHHHHHHHT-EEEEEEEEETTEEEEHHHHHHTT-SS--TT--HHHHHHHHHHHHHHHHHHHT--

Sequence (100 aa):
MFHVPMVRGASKGIIIHNHPSSVFYPSENDKAFTENTFEQDRLLGIDVIDHFIISEKGYFNFVNNIRMTGGTPLRGLNWSYEMEREKKRYEKRVRRGKRE

pLDDT: mean 79.19, std 17.2, range [33.47, 96.31]

=== Feature glossary ===
Legend for the data blocks above and below:

— What the protein is —

The amino-acid sequence is the protein's primary structure: the linear order of residues from the N-terminus to the C-terminus, written in one-letter code. Everything else here — the 3D coordinates, the secondary structure, the domain annotations — is ultimately a consequence of this string.

Database cross-references. InterPro integrates a dozen domain/family signature databases into unified entries with residue-range hits. GO terms attach function/process/location labels with evidence codes. CATH codes position the fold in a four-level structural taxonomy. Organism is the NCBI-taxonomy species name.

— Where its atoms are —

The mmCIF block holds the 3D Cartesian coordinates of each backbone atom 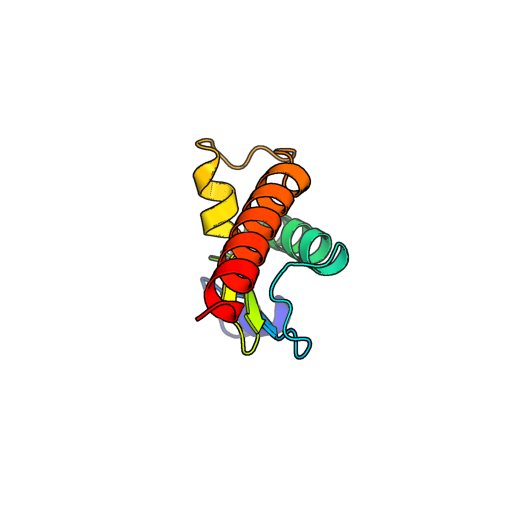(N, Cα, C, O) in ångströms. mmCIF is the PDB's canonical archive format — a tagged-loop text representation of the atomic model.

The six renders are orthographic views along the three Cartesian axes in both directions. Representation (cartoon, sticks, or surface) and color scheme (sequence-rainbow or by-chain) vary across proteins so the training set covers all the common visualization conventions.

— Local backbone conformation —

Secondary structure is the local, repeating backbone conformation. DSSP classifies it into eight states by reading the hydrogen-bond network: three helix types (H, G, I), two β types (E, B), two non-regular types (T, S), and unstructured coil (-).

SS3 is a coarse helix/strand/coil call (letters a/b/c) made by the P-SEA algorithm from inter-Cα distances and dihedrals. It is less detailed than DSSP but needs only Cα positions.

Backbone dihedral angles. Every residue except chain termini has a φ (preceding-C → N → Cα → C) and a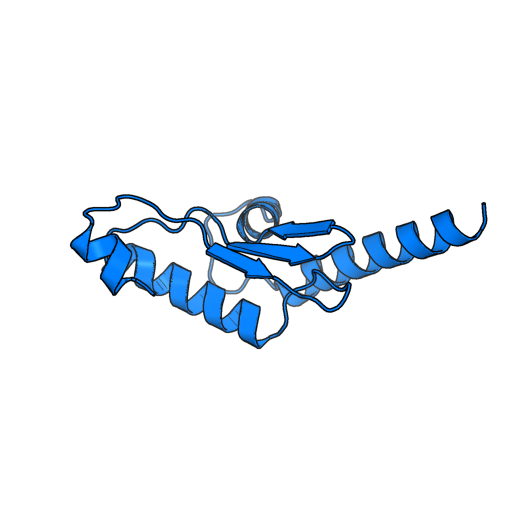 ψ (N → Cα → C → next-N). They are reported in degrees following the IUPAC sign convention. Secondary structure is essentially a statement about which (φ, ψ) basin each residue occupies.

— Global shape and packing —

The geometric summary reports three shape descriptors. Rg (radius of gyration) measures how spread out the Cα atoms are about their centre of mass; compact globular proteins have small Rg, elongated or unfolded ones large. Cα contacts (<8 Å, |i−j|>4) count long-range residue pairs in spatial proximity — high for tightly packed folds, near zero for rods or random coil. The bounding-box extents give the protein's footprint along x, y, z in Å.

Solvent accessibility: the surface area of each residue that a 1.4 Å water probe can touch, in Å². When only backbone atoms are present the absolute values are lower than full-atom SASA (side chains contribute most of the area) and are flagged as backbone-only.

Plot images: a contact map (which residues are close in 3D, as an N×N binary image), a Ramachandran scatter (backbone torsion angles, revealing secondary-structure composition at a glance), and — for AlphaFold structures — a PAE heatmap (pairwise prediction confidence).

— Structural neighborhood —

Foldseek's 3Di representation compresses backbone geometry into a per-residue letter drawn from a learned twenty-state alphabet. It captures the tertiary interaction pattern around each residue — which residues are packed against it in space, regardless of where they are in sequence.

Structural nearest neighbors (via Foldseek easy-search vs the PDB). Reported per hit: target PDB id, E-value, and alignment TM-score. A TM-score above ~0.5 is the conventional threshold for 'same fold'.

— Confidence and disorder —

pLDDT (predicted Local Distance Difference Test) is AlphaFold's per-residue confidence score, ranging from 0 to 100. Values above 90 indicate high confidence (typically well-packed cores); 70–90 is confident; 50–70 low confidence; below 50 usually means the region is disordered or the prediction is unreliable there. AlphaFold stores pLDDT in the mmCIF B-factor column.

For experimental (PDB) structures, the B-factor (temperature factor) quantifies the positional spread of each atom in the crystal — a combination of thermal vibration and static disorder — in units of Å². High B-factors mark flexible loops or poorly resolved regions; low B-factors mark the rigid, well-ordered core.

Predicted Aligned Error (PAE) is an AlphaFold confidence matrix: entry (i, j) is the expected error in the position of residue j, in ångströms, when the prediction is superimposed on the true structure at residue i. Low PAE within a block of residues means that block is internally rigid and well-predicted; high PAE between two blocks means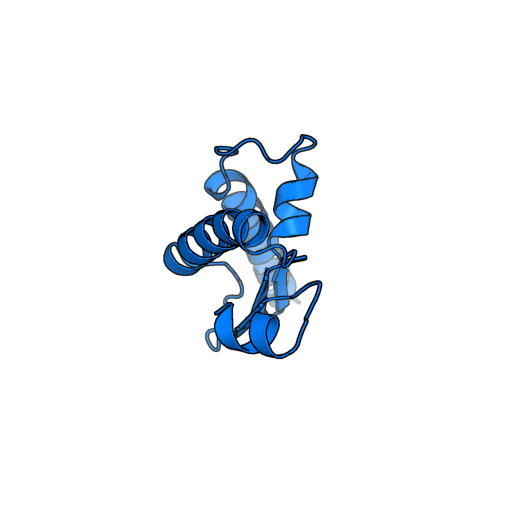 their relative placement is uncertain even if each block individually is confident.